Protein AF-A0A495ZJ58-F1 (afdb_monomer)

Radius of gyration: 25.4 Å; Cα contacts (8 Å, |Δi|>4): 113; chains: 1; bounding box: 59×24×85 Å

Foldseek 3Di:
DDDDDDPVNVVVVVVVVVVVVVVPDCPDDPPVVVLVVLVVLLVVLVVVCVVPVLPLPSLLSNLVSCVVVLVLVVSLVSLVVSLVSLVVVQPDDDDDPVSLQSNLSSLQSNLSSCVSVVVNVSSVVSNVVSQVSRPPPPD

Structure (mmCIF, N/CA/C/O backbone):
data_AF-A0A495ZJ58-F1
#
_entry.id   AF-A0A495ZJ58-F1
#
loop_
_atom_site.group_PDB
_atom_site.id
_atom_site.type_symbol
_atom_site.label_atom_id
_atom_site.label_alt_id
_atom_site.label_comp_id
_atom_site.label_asym_id
_atom_site.label_entity_id
_atom_site.label_seq_id
_atom_site.pdbx_PDB_ins_code
_atom_site.Cartn_x
_atom_site.Cartn_y
_atom_site.Cartn_z
_atom_site.occupancy
_atom_site.B_iso_or_equiv
_atom_site.auth_seq_id
_atom_site.auth_comp_id
_atom_site.auth_asym_id
_atom_site.auth_atom_id
_atom_site.pdbx_PDB_model_num
ATOM 1 N N . MET A 1 1 ? -37.146 -5.814 62.315 1.00 38.72 1 MET A N 1
ATOM 2 C CA . MET A 1 1 ? -36.568 -4.453 62.235 1.00 38.72 1 MET A CA 1
ATOM 3 C C . MET A 1 1 ? -35.859 -4.331 60.887 1.00 38.72 1 MET A C 1
ATOM 5 O O . MET A 1 1 ? -34.805 -4.926 60.714 1.00 38.72 1 MET A O 1
ATOM 9 N N . VAL A 1 2 ? -36.487 -3.704 59.885 1.00 47.03 2 VAL A N 1
ATOM 10 C CA . VAL A 1 2 ? -35.970 -3.675 58.500 1.00 47.03 2 VAL A CA 1
ATOM 11 C C . VAL A 1 2 ? -34.928 -2.559 58.378 1.00 47.03 2 VAL A C 1
ATOM 13 O O . VAL A 1 2 ? -35.272 -1.383 58.483 1.00 47.03 2 VAL A O 1
ATOM 16 N N . ARG A 1 3 ? -33.649 -2.914 58.194 1.00 54.09 3 ARG A N 1
ATOM 17 C CA . ARG A 1 3 ? -32.567 -1.950 57.932 1.00 54.09 3 ARG A CA 1
ATOM 18 C C . ARG A 1 3 ? -32.740 -1.392 56.517 1.00 54.09 3 ARG A C 1
ATOM 20 O O . ARG A 1 3 ? -32.441 -2.079 55.546 1.00 54.09 3 ARG A O 1
ATOM 27 N N . LYS A 1 4 ? -33.238 -0.159 56.395 1.00 55.97 4 LYS A N 1
ATOM 28 C CA . LYS A 1 4 ? -33.239 0.569 55.119 1.00 55.97 4 LYS A CA 1
ATOM 29 C C . LYS A 1 4 ? -31.794 0.949 54.788 1.00 55.97 4 LYS A C 1
ATOM 31 O O . LYS A 1 4 ? -31.185 1.736 55.508 1.00 55.97 4 LYS A O 1
ATOM 36 N N . LEU A 1 5 ? -31.234 0.345 53.743 1.00 59.94 5 LEU A N 1
ATOM 37 C CA . LEU A 1 5 ? -29.926 0.719 53.205 1.00 59.94 5 LEU A CA 1
ATOM 38 C C . LEU A 1 5 ? -30.017 2.146 52.643 1.00 59.94 5 LEU A C 1
ATOM 40 O O . LEU A 1 5 ? -30.929 2.457 51.879 1.00 59.94 5 LEU A O 1
ATOM 44 N N . SER A 1 6 ? -29.101 3.020 53.066 1.00 77.56 6 SER A N 1
ATOM 45 C CA . SER A 1 6 ? -29.012 4.400 52.574 1.00 77.56 6 SER A CA 1
ATOM 46 C C . SER A 1 6 ? -28.675 4.406 51.081 1.00 77.56 6 SER A C 1
ATOM 48 O O . SER A 1 6 ? -27.840 3.618 50.639 1.00 77.56 6 SER A O 1
ATOM 50 N N . TYR A 1 7 ? -29.285 5.314 50.315 1.00 75.56 7 TYR A N 1
ATOM 51 C CA . TYR A 1 7 ? -29.054 5.483 48.874 1.00 75.56 7 TYR A CA 1
ATOM 52 C C . TYR A 1 7 ? -27.559 5.582 48.531 1.00 75.56 7 TYR A C 1
ATOM 54 O O . TYR A 1 7 ? -27.080 4.932 47.604 1.00 75.56 7 TYR A O 1
ATOM 62 N N . TYR A 1 8 ? -26.796 6.299 49.359 1.00 75.44 8 TYR A N 1
ATOM 63 C CA . TYR A 1 8 ? -25.348 6.431 49.211 1.00 75.44 8 TYR A CA 1
ATOM 64 C C . TYR A 1 8 ? -24.605 5.098 49.323 1.00 75.44 8 TYR A C 1
ATOM 66 O O . TYR A 1 8 ? -23.638 4.891 48.604 1.00 75.44 8 TYR A O 1
ATOM 74 N N . ALA A 1 9 ? -25.065 4.174 50.170 1.00 75.31 9 ALA A N 1
ATOM 75 C CA . ALA A 1 9 ? -24.441 2.860 50.304 1.00 75.31 9 ALA A CA 1
ATOM 76 C C . ALA A 1 9 ? -24.657 2.003 49.048 1.00 75.31 9 ALA A C 1
ATOM 78 O O . ALA A 1 9 ? -23.750 1.296 48.624 1.00 75.31 9 ALA A O 1
ATOM 79 N N . VAL A 1 10 ? -25.831 2.105 48.418 1.00 76.75 10 VAL A N 1
ATOM 80 C CA . VAL A 1 10 ? -26.137 1.378 47.176 1.00 76.75 10 VAL A CA 1
ATOM 81 C C . VAL A 1 10 ? -25.328 1.938 46.005 1.00 76.75 10 VAL A C 1
ATOM 83 O O . VAL A 1 10 ? -24.727 1.172 45.256 1.00 76.75 10 VAL A O 1
ATOM 86 N N . VAL A 1 11 ? -25.245 3.267 45.883 1.00 76.88 11 VAL A N 1
ATOM 87 C CA . VAL A 1 11 ? -24.458 3.932 44.831 1.00 76.88 11 VAL A CA 1
ATOM 88 C C . VAL A 1 11 ? -22.966 3.638 44.981 1.00 76.88 11 VAL A C 1
ATOM 90 O O . VAL A 1 11 ? -22.294 3.370 43.991 1.00 76.88 11 VAL A O 1
ATOM 93 N N . LEU A 1 12 ? -22.443 3.627 46.207 1.00 73.31 12 LEU A N 1
ATOM 94 C CA . LEU A 1 12 ? -21.026 3.370 46.457 1.00 73.31 12 LEU A CA 1
ATOM 95 C C . LEU A 1 12 ? -20.660 1.912 46.141 1.00 73.31 12 LEU A C 1
ATOM 97 O O . LEU A 1 12 ? -19.642 1.670 45.503 1.00 73.31 12 LEU A O 1
ATOM 101 N N . VAL A 1 13 ? -21.522 0.947 46.478 1.00 76.19 13 VAL A N 1
ATOM 102 C CA . VAL A 1 13 ? -21.332 -0.463 46.090 1.00 76.19 13 VAL A CA 1
ATOM 103 C C . VAL A 1 13 ? -21.428 -0.649 44.572 1.00 76.19 13 VAL A C 1
ATOM 105 O O . VAL A 1 13 ? -20.639 -1.402 44.009 1.00 76.19 13 VAL A O 1
ATOM 108 N N . ALA A 1 14 ? -22.328 0.066 43.891 1.00 74.25 14 ALA A N 1
ATOM 109 C CA . ALA A 1 14 ? -22.434 0.025 42.432 1.00 74.25 14 ALA A CA 1
ATOM 110 C C . ALA A 1 14 ? -21.206 0.638 41.736 1.00 74.25 14 ALA A C 1
ATOM 112 O O . ALA A 1 14 ? -20.697 0.058 40.782 1.00 74.25 14 ALA A O 1
ATOM 113 N N . LEU A 1 15 ? -20.687 1.766 42.234 1.00 72.94 15 LEU A N 1
ATOM 114 C CA . LEU A 1 15 ? -19.485 2.418 41.700 1.00 72.94 15 LEU A CA 1
ATOM 115 C C . LEU A 1 15 ? -18.221 1.588 41.946 1.00 72.94 15 LEU A C 1
ATOM 117 O O . LEU A 1 15 ? -17.392 1.451 41.049 1.00 72.94 15 LEU A O 1
ATOM 121 N N . VAL A 1 16 ? -18.090 0.996 43.136 1.00 72.00 16 VAL A N 1
ATOM 122 C CA . VAL A 1 16 ? -16.977 0.093 43.465 1.00 72.00 16 VAL A CA 1
ATOM 123 C C . VAL A 1 16 ? -17.070 -1.196 42.647 1.00 72.00 16 VAL A C 1
ATOM 125 O O . VAL A 1 16 ? -16.057 -1.653 42.128 1.00 72.00 16 VAL A O 1
ATOM 128 N N . GLY A 1 17 ? -18.275 -1.741 42.454 1.00 68.88 17 GLY A N 1
ATOM 129 C CA . GLY A 1 17 ? -18.513 -2.883 41.571 1.00 68.88 17 GLY A CA 1
ATOM 130 C C . GLY A 1 17 ? -18.146 -2.583 40.117 1.00 68.88 17 GLY A C 1
ATOM 131 O O . GLY A 1 17 ? -17.417 -3.359 39.509 1.00 68.88 17 GLY A O 1
ATOM 132 N N . TYR A 1 18 ? -18.565 -1.427 39.593 1.00 65.25 18 TYR A N 1
ATOM 133 C CA . TYR A 1 18 ? -18.253 -0.972 38.234 1.00 65.25 18 TYR A CA 1
ATOM 134 C C . TYR A 1 18 ? -16.742 -0.790 38.013 1.00 65.25 18 TYR A C 1
ATOM 136 O O . TYR A 1 18 ? -16.197 -1.241 37.004 1.00 65.25 18 TYR A O 1
ATOM 144 N N . HIS A 1 19 ? -16.038 -0.206 38.991 1.00 63.25 19 HIS A N 1
ATOM 145 C CA . HIS A 1 19 ? -14.583 -0.050 38.944 1.00 63.25 19 HIS A CA 1
ATOM 146 C C . HIS A 1 19 ? -13.840 -1.393 39.068 1.00 63.25 19 HIS A C 1
ATOM 148 O O . HIS A 1 19 ? -12.802 -1.573 38.432 1.00 63.25 19 HIS A O 1
ATOM 154 N N . LEU A 1 20 ? -14.352 -2.356 39.844 1.00 57.41 20 LEU A N 1
ATOM 155 C CA . LEU A 1 20 ? -13.764 -3.699 39.917 1.00 57.41 20 LEU A CA 1
ATOM 156 C C . LEU A 1 20 ? -13.962 -4.486 38.615 1.00 57.41 20 LEU A C 1
ATOM 158 O O . LEU A 1 20 ? -13.040 -5.169 38.174 1.00 57.41 20 LEU A O 1
ATOM 162 N N . THR A 1 21 ? -15.125 -4.361 37.969 1.00 56.19 21 THR A N 1
ATOM 163 C CA . THR A 1 21 ? -15.391 -5.034 36.689 1.00 56.19 21 THR A CA 1
ATOM 164 C C . THR A 1 21 ? -14.594 -4.440 35.532 1.00 56.19 21 THR A C 1
ATOM 166 O O . THR A 1 21 ? -14.210 -5.177 34.635 1.00 56.19 21 THR A O 1
ATOM 169 N N . LEU A 1 22 ? -14.271 -3.142 35.562 1.00 54.56 22 LEU A N 1
ATOM 170 C CA . LEU A 1 22 ? -13.411 -2.509 34.553 1.00 54.56 22 LEU A CA 1
ATOM 171 C C . LEU A 1 22 ? -11.935 -2.922 34.657 1.00 54.56 22 LEU A C 1
ATOM 173 O O . LEU A 1 22 ? -11.197 -2.770 33.690 1.00 54.56 22 LEU A O 1
ATOM 177 N N . TRP A 1 23 ? -11.498 -3.454 35.802 1.00 55.88 23 TRP A N 1
ATOM 178 C CA . TRP A 1 23 ? -10.101 -3.843 36.029 1.00 55.88 23 TRP A CA 1
ATOM 179 C C . TRP A 1 23 ? -9.826 -5.334 35.785 1.00 55.88 23 TRP A C 1
ATOM 181 O O . TRP A 1 23 ? -8.671 -5.736 35.682 1.00 55.88 23 TRP A O 1
ATOM 191 N N . GLN A 1 24 ? -10.873 -6.163 35.689 1.00 53.22 24 GLN A N 1
ATOM 192 C CA . GLN A 1 24 ? -10.749 -7.623 35.584 1.00 53.22 24 GLN A CA 1
ATOM 193 C C . GLN A 1 24 ? -11.094 -8.219 34.214 1.00 53.22 24 GLN A C 1
ATOM 195 O O . GLN A 1 24 ? -11.002 -9.436 34.068 1.00 53.22 24 GLN A O 1
ATOM 200 N N . VAL A 1 25 ? -11.444 -7.421 33.201 1.00 52.72 25 VAL A N 1
ATOM 201 C CA . VAL A 1 25 ? -11.628 -7.957 31.842 1.00 52.72 25 VAL A CA 1
ATOM 202 C C . VAL A 1 25 ? -10.394 -7.628 30.996 1.00 52.72 25 VAL A C 1
ATOM 204 O O . VAL A 1 25 ? -10.229 -6.475 30.595 1.00 52.72 25 VAL A O 1
ATOM 207 N N . PRO A 1 26 ? -9.512 -8.599 30.694 1.00 53.66 26 PRO A N 1
ATOM 208 C CA . PRO A 1 26 ? -8.423 -8.387 29.753 1.00 53.66 26 PRO A CA 1
ATOM 209 C C . PRO A 1 26 ? -9.006 -8.379 28.333 1.00 53.66 26 PRO A C 1
ATOM 211 O O . PRO A 1 26 ? -9.014 -9.395 27.648 1.00 53.66 26 PRO A O 1
ATOM 214 N N . VAL A 1 27 ? -9.517 -7.231 27.882 1.00 54.66 27 VAL A N 1
ATOM 215 C CA . VAL A 1 27 ? -10.020 -7.052 26.503 1.00 54.66 27 VAL A CA 1
ATOM 216 C C . VAL A 1 27 ? -8.880 -6.764 25.502 1.00 54.66 27 VAL A C 1
ATOM 218 O O . VAL A 1 27 ? -9.143 -6.506 24.338 1.00 54.66 27 VAL A O 1
ATOM 221 N N . ALA A 1 28 ? -7.598 -6.842 25.888 1.00 50.44 28 ALA A N 1
ATOM 222 C CA . ALA A 1 28 ? -6.505 -6.321 25.047 1.00 50.44 28 ALA A CA 1
ATOM 223 C C . ALA A 1 28 ? -5.246 -7.204 24.894 1.00 50.44 28 ALA A C 1
ATOM 225 O O . ALA A 1 28 ? -4.253 -6.732 24.355 1.00 50.44 28 ALA A O 1
ATOM 226 N N . PHE A 1 29 ? -5.232 -8.475 25.315 1.00 45.69 29 PHE A N 1
ATOM 227 C CA . PHE A 1 29 ? -3.952 -9.212 25.368 1.00 45.69 29 PHE A CA 1
ATOM 228 C C . PHE A 1 29 ? -3.443 -9.779 24.022 1.00 45.69 29 PHE A C 1
ATOM 230 O O . PHE A 1 29 ? -2.273 -10.122 23.932 1.00 45.69 29 PHE A O 1
ATOM 237 N N . CYS A 1 30 ? -4.265 -9.872 22.967 1.00 55.28 30 CYS A N 1
ATOM 238 C CA . CYS A 1 30 ? -3.807 -10.414 21.671 1.00 55.28 30 CYS A CA 1
ATOM 239 C C . CYS A 1 30 ? -3.345 -9.355 20.659 1.00 55.28 30 CYS A C 1
ATOM 241 O O . CYS A 1 30 ? -2.502 -9.658 19.825 1.00 55.28 30 CYS A O 1
ATOM 243 N N . GLN A 1 31 ? -3.857 -8.119 20.704 1.00 52.12 31 GLN A N 1
ATOM 244 C CA . GLN A 1 31 ? -3.481 -7.115 19.695 1.00 52.12 31 GLN A CA 1
ATOM 245 C C . GLN A 1 31 ? -2.182 -6.376 20.029 1.00 52.12 31 GLN A C 1
ATOM 247 O O . GLN A 1 31 ? -1.432 -6.020 19.125 1.00 52.12 31 GLN A O 1
ATOM 252 N N . GLU A 1 32 ? -1.871 -6.185 21.313 1.00 53.66 32 GLU A N 1
ATOM 253 C CA . GLU A 1 32 ? -0.662 -5.463 21.724 1.00 53.66 32 GLU A CA 1
ATOM 254 C C . GLU A 1 32 ? 0.627 -6.248 21.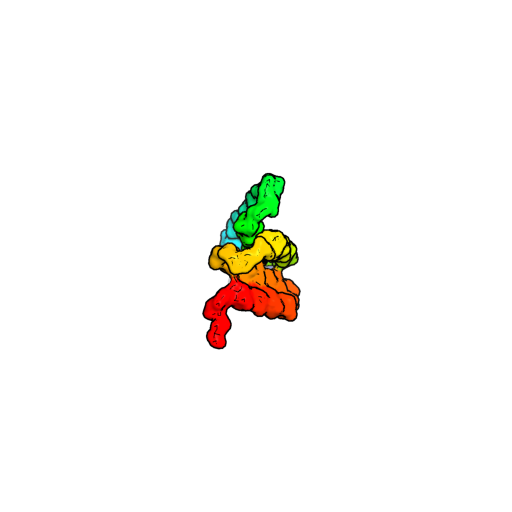452 1.00 53.66 32 GLU A C 1
ATOM 256 O O . GLU A 1 32 ? 1.635 -5.652 21.075 1.00 53.66 32 GLU A O 1
ATOM 261 N N . THR A 1 33 ? 0.611 -7.578 21.592 1.00 60.47 33 THR A N 1
ATOM 262 C CA . THR A 1 33 ? 1.807 -8.410 21.382 1.00 60.47 33 THR A CA 1
ATOM 263 C C . THR A 1 33 ? 2.173 -8.527 19.906 1.00 60.47 33 THR A C 1
ATOM 265 O O . THR A 1 33 ? 3.343 -8.375 19.553 1.00 60.47 33 THR A O 1
ATOM 268 N N . ASP A 1 34 ? 1.177 -8.724 19.042 1.00 67.38 34 ASP A N 1
ATOM 269 C CA . ASP A 1 34 ? 1.390 -8.920 17.606 1.00 67.38 34 ASP A CA 1
ATOM 270 C C . ASP A 1 34 ? 1.739 -7.594 16.909 1.00 67.38 34 ASP A C 1
ATOM 272 O O . ASP A 1 34 ? 2.650 -7.538 16.080 1.00 67.38 34 ASP A O 1
ATOM 276 N N . ALA A 1 35 ? 1.096 -6.486 17.297 1.00 68.88 35 ALA A N 1
ATOM 277 C CA . ALA A 1 35 ? 1.423 -5.159 16.772 1.00 68.88 35 ALA A CA 1
ATOM 278 C C . ALA A 1 35 ? 2.808 -4.664 17.233 1.00 68.88 35 ALA A C 1
ATOM 280 O O . ALA A 1 35 ? 3.532 -4.017 16.464 1.00 68.88 35 ALA A O 1
ATOM 281 N N . ALA A 1 36 ? 3.214 -4.982 18.469 1.00 77.25 36 ALA A N 1
ATOM 282 C CA . ALA A 1 36 ? 4.552 -4.661 18.964 1.00 77.25 36 ALA A CA 1
ATOM 283 C C . ALA A 1 36 ? 5.642 -5.411 18.181 1.00 77.25 36 ALA A C 1
ATOM 285 O O . ALA A 1 36 ? 6.653 -4.802 17.810 1.00 77.25 36 ALA A O 1
ATOM 286 N N . ASP A 1 37 ? 5.419 -6.693 17.872 1.00 85.62 37 ASP A N 1
ATOM 287 C CA . ASP A 1 37 ? 6.327 -7.480 17.030 1.00 85.62 37 ASP A CA 1
ATOM 288 C C . ASP A 1 37 ? 6.434 -6.891 15.614 1.00 85.62 37 ASP A C 1
ATOM 290 O O . ASP A 1 37 ? 7.533 -6.638 15.110 1.00 85.62 37 ASP A O 1
ATOM 294 N N . LEU A 1 38 ? 5.299 -6.544 14.999 1.00 87.81 38 LEU A N 1
ATOM 295 C CA . LEU A 1 38 ? 5.269 -5.913 13.677 1.00 87.81 38 LEU A CA 1
ATOM 296 C C . LEU A 1 38 ? 6.011 -4.576 13.643 1.00 87.81 38 LEU A C 1
ATOM 298 O O . LEU A 1 38 ? 6.778 -4.311 12.716 1.00 87.81 38 LEU A O 1
ATOM 302 N N . THR A 1 39 ? 5.865 -3.758 14.682 1.00 90.38 39 THR A N 1
ATOM 303 C CA . THR A 1 39 ? 6.565 -2.472 14.789 1.00 90.38 39 THR A CA 1
ATOM 304 C C . THR A 1 39 ? 8.084 -2.658 14.898 1.00 90.38 39 THR A C 1
ATOM 306 O O . THR A 1 39 ? 8.858 -1.902 14.296 1.00 90.38 39 THR A O 1
ATOM 309 N N . ALA A 1 40 ? 8.543 -3.685 15.622 1.00 92.06 40 ALA A N 1
ATOM 310 C CA . ALA A 1 40 ? 9.960 -4.037 15.695 1.00 92.06 40 ALA A CA 1
ATOM 311 C C . ALA A 1 40 ? 10.499 -4.513 14.334 1.00 92.06 40 ALA A C 1
ATOM 313 O O . ALA A 1 40 ? 11.572 -4.072 13.907 1.00 92.06 40 ALA A O 1
ATOM 314 N N . ARG A 1 41 ? 9.730 -5.337 13.612 1.00 92.81 41 ARG A N 1
ATOM 315 C CA . ARG A 1 41 ? 10.068 -5.801 12.256 1.00 92.81 41 ARG A CA 1
ATOM 316 C C . ARG A 1 41 ? 10.152 -4.651 11.256 1.00 92.81 41 ARG A C 1
ATOM 318 O O . ARG A 1 41 ? 11.126 -4.572 10.514 1.00 92.81 41 ARG A O 1
ATOM 325 N N . ILE A 1 42 ? 9.209 -3.707 11.291 1.00 94.88 42 ILE A N 1
ATOM 326 C CA . ILE A 1 42 ? 9.236 -2.485 10.468 1.00 94.88 42 ILE A CA 1
ATOM 327 C C . ILE A 1 42 ? 10.540 -1.711 10.689 1.00 94.88 42 ILE A C 1
ATOM 329 O O . ILE A 1 42 ? 11.189 -1.294 9.727 1.00 94.88 42 ILE A O 1
ATOM 333 N N . ARG A 1 43 ? 10.965 -1.542 11.949 1.00 94.19 43 ARG A N 1
ATOM 334 C CA . ARG A 1 43 ? 12.235 -0.874 12.273 1.00 94.19 43 ARG A CA 1
ATOM 335 C C . ARG A 1 43 ? 13.432 -1.622 11.684 1.00 94.19 43 ARG A C 1
ATOM 337 O O . ARG A 1 43 ? 14.321 -0.978 11.131 1.00 94.19 43 ARG A O 1
ATOM 344 N N . ALA A 1 44 ? 13.446 -2.951 11.781 1.00 94.00 44 ALA A N 1
ATOM 345 C CA . ALA A 1 44 ? 14.510 -3.781 11.223 1.00 94.00 44 ALA A CA 1
ATOM 346 C C . ALA A 1 44 ? 14.577 -3.672 9.689 1.00 94.00 44 ALA A C 1
ATOM 348 O O . ALA A 1 44 ? 15.646 -3.389 9.151 1.00 94.00 44 ALA A O 1
ATOM 349 N N . TYR A 1 45 ? 13.439 -3.785 8.994 1.00 94.62 45 TYR A N 1
ATOM 350 C CA . TYR A 1 45 ? 13.378 -3.637 7.536 1.00 94.62 45 TYR A CA 1
ATOM 351 C C . TYR A 1 45 ? 13.832 -2.247 7.077 1.00 94.62 45 TYR A C 1
ATOM 353 O O . TYR A 1 45 ? 14.580 -2.131 6.109 1.00 94.62 45 TYR A O 1
ATOM 361 N N . LYS A 1 46 ? 13.451 -1.180 7.793 1.00 94.38 46 LYS A N 1
ATOM 362 C CA . LYS A 1 46 ? 13.930 0.182 7.505 1.00 94.38 46 LYS A CA 1
ATOM 363 C C . LYS A 1 46 ? 15.438 0.330 7.695 1.00 94.38 46 LYS A C 1
ATOM 365 O O . LYS A 1 46 ? 16.082 0.977 6.875 1.00 94.38 46 LYS A O 1
ATOM 370 N N . ALA A 1 47 ? 15.996 -0.250 8.757 1.00 93.00 47 ALA A N 1
ATOM 371 C CA . ALA A 1 47 ? 17.437 -0.223 8.997 1.00 93.00 47 ALA A CA 1
ATOM 372 C C . ALA A 1 47 ? 18.204 -0.975 7.897 1.00 93.00 47 ALA A C 1
ATOM 374 O O . ALA A 1 47 ? 19.230 -0.492 7.430 1.00 93.00 47 ALA A O 1
ATOM 375 N N . GLU A 1 48 ? 17.682 -2.110 7.432 1.00 92.06 48 GLU A N 1
ATOM 376 C CA . GLU A 1 48 ? 18.269 -2.858 6.319 1.00 92.06 48 GLU A CA 1
ATOM 377 C C . GLU A 1 48 ? 18.217 -2.063 5.005 1.00 92.06 48 GLU A C 1
ATOM 379 O O . GLU A 1 48 ? 19.230 -1.937 4.318 1.00 92.06 48 GLU A O 1
ATOM 384 N N . LEU A 1 49 ? 17.071 -1.448 4.693 1.00 90.31 49 LEU A N 1
ATOM 385 C CA . LEU A 1 49 ? 16.901 -0.604 3.504 1.00 90.31 49 LEU A CA 1
ATOM 386 C C . LEU A 1 49 ? 17.732 0.688 3.552 1.00 90.31 49 LEU A C 1
ATOM 388 O O . LEU A 1 49 ? 17.986 1.284 2.507 1.00 90.31 49 LEU A O 1
ATOM 392 N N . ALA A 1 50 ? 18.161 1.132 4.736 1.00 89.50 50 ALA A N 1
ATOM 393 C CA . ALA A 1 50 ? 19.105 2.239 4.871 1.00 89.50 50 ALA A CA 1
ATOM 394 C C . ALA A 1 50 ? 20.536 1.840 4.463 1.00 89.50 50 ALA A C 1
ATOM 396 O O . ALA A 1 50 ? 21.306 2.700 4.043 1.00 89.50 50 ALA A O 1
ATOM 397 N N . VAL A 1 51 ? 20.883 0.551 4.570 1.00 89.38 51 VAL A N 1
ATOM 398 C CA . VAL A 1 51 ? 22.173 0.000 4.122 1.00 89.38 51 VAL A CA 1
ATOM 399 C C . VAL A 1 51 ? 22.120 -0.369 2.638 1.00 89.38 51 VAL A C 1
ATOM 401 O O . VAL A 1 51 ? 23.033 -0.029 1.890 1.00 89.38 51 VAL A O 1
ATOM 404 N N . ASP A 1 52 ? 21.047 -1.034 2.203 1.00 82.12 52 ASP A N 1
ATOM 405 C CA . ASP A 1 52 ? 20.820 -1.441 0.812 1.00 82.12 52 ASP A CA 1
ATOM 406 C C . ASP A 1 52 ? 19.374 -1.141 0.389 1.00 82.12 52 ASP A C 1
ATOM 408 O O . ASP A 1 52 ? 18.458 -1.955 0.528 1.00 82.12 52 ASP A O 1
ATOM 412 N N . GLY A 1 53 ? 19.167 0.057 -0.162 1.00 77.31 53 GLY A N 1
ATOM 413 C CA . GLY A 1 53 ? 17.843 0.542 -0.559 1.00 77.31 53 GLY A CA 1
ATOM 414 C C . GLY A 1 53 ? 17.241 -0.147 -1.787 1.00 77.31 53 GLY A C 1
ATOM 415 O O . GLY A 1 53 ? 16.092 0.148 -2.135 1.00 77.31 53 GLY A O 1
ATOM 416 N N . THR A 1 54 ? 17.985 -1.043 -2.446 1.00 76.50 54 THR A N 1
ATOM 417 C CA . THR A 1 54 ? 17.591 -1.670 -3.718 1.00 76.50 54 THR A CA 1
ATOM 418 C C . THR A 1 54 ? 16.937 -3.045 -3.561 1.00 76.50 54 THR A C 1
ATOM 420 O O . THR A 1 54 ? 16.460 -3.615 -4.551 1.00 76.50 54 THR A O 1
ATOM 423 N N . ARG A 1 55 ? 16.871 -3.571 -2.328 1.00 86.56 55 ARG A N 1
ATOM 424 C CA . ARG A 1 55 ? 16.236 -4.857 -2.007 1.00 86.56 55 ARG A CA 1
ATOM 425 C C . ARG A 1 55 ? 14.718 -4.768 -2.060 1.00 86.56 55 ARG A C 1
ATOM 427 O O . ARG A 1 55 ? 14.057 -4.372 -1.100 1.00 86.56 55 ARG A O 1
ATOM 434 N N . VAL A 1 56 ? 14.175 -5.202 -3.193 1.00 87.44 56 VAL A N 1
ATOM 435 C CA . VAL A 1 56 ? 12.729 -5.248 -3.432 1.00 87.44 56 VAL A CA 1
ATOM 436 C C . VAL A 1 56 ? 12.023 -6.187 -2.454 1.00 87.44 56 VAL A C 1
ATOM 438 O O . VAL A 1 56 ? 10.987 -5.815 -1.917 1.00 87.44 56 VAL A O 1
ATOM 441 N N . GLU A 1 57 ? 12.611 -7.347 -2.146 1.00 88.06 57 GLU A N 1
ATOM 442 C CA . GLU A 1 57 ? 12.023 -8.309 -1.202 1.00 88.06 57 GLU A CA 1
ATOM 443 C C . GLU A 1 57 ? 11.844 -7.699 0.197 1.00 88.06 57 GLU A C 1
ATOM 445 O O . GLU A 1 57 ? 10.748 -7.712 0.749 1.00 88.06 57 GLU A O 1
ATOM 450 N N . THR A 1 58 ? 12.890 -7.084 0.758 1.00 91.94 58 THR A N 1
ATOM 451 C CA . THR A 1 58 ? 12.818 -6.429 2.074 1.00 91.94 58 THR A CA 1
ATOM 452 C C . THR A 1 58 ? 11.783 -5.301 2.079 1.00 91.94 58 THR A C 1
ATOM 454 O O . THR A 1 58 ? 11.019 -5.155 3.035 1.00 91.94 58 THR A O 1
ATOM 457 N N . ARG A 1 59 ? 11.701 -4.527 0.989 1.00 93.12 59 ARG A N 1
ATOM 458 C CA . ARG A 1 59 ? 10.689 -3.475 0.826 1.00 93.12 59 ARG A CA 1
ATOM 459 C C . ARG A 1 59 ? 9.270 -4.044 0.741 1.00 93.12 59 ARG A C 1
ATOM 461 O O . ARG A 1 59 ? 8.356 -3.476 1.332 1.00 93.12 59 ARG A O 1
ATOM 468 N N . LEU A 1 60 ? 9.086 -5.190 0.086 1.00 93.50 60 LEU A N 1
ATOM 469 C CA . LEU A 1 60 ? 7.804 -5.890 0.018 1.00 93.50 60 LEU A CA 1
ATOM 470 C C . LEU A 1 60 ? 7.346 -6.359 1.403 1.00 93.50 60 LEU A C 1
ATOM 472 O O . LEU A 1 60 ? 6.174 -6.210 1.748 1.00 93.50 60 LEU A O 1
ATOM 476 N N . GLN A 1 61 ? 8.263 -6.889 2.213 1.00 94.25 61 GLN A N 1
ATOM 477 C CA . GLN A 1 61 ? 7.961 -7.280 3.592 1.00 94.25 61 GLN A CA 1
ATOM 478 C C . GLN A 1 61 ? 7.610 -6.069 4.468 1.00 94.25 61 GLN A C 1
ATOM 480 O O . GLN A 1 61 ? 6.684 -6.148 5.275 1.00 94.25 61 GLN A O 1
ATOM 485 N N . LEU A 1 62 ? 8.286 -4.931 4.270 1.00 95.56 62 LEU A N 1
ATOM 486 C CA . LEU A 1 62 ? 7.947 -3.669 4.933 1.00 95.56 62 LEU A CA 1
ATOM 487 C C . LEU A 1 62 ? 6.532 -3.191 4.569 1.00 95.56 62 LEU A C 1
ATOM 489 O O . LEU A 1 62 ? 5.752 -2.879 5.465 1.00 95.56 62 LEU A O 1
ATOM 493 N N . ALA A 1 63 ? 6.176 -3.186 3.282 1.00 96.00 63 ALA A N 1
ATOM 494 C CA . ALA A 1 63 ? 4.845 -2.784 2.823 1.00 96.00 63 ALA A CA 1
ATOM 495 C C . ALA A 1 63 ? 3.734 -3.701 3.372 1.00 96.00 63 ALA A C 1
ATOM 497 O O . ALA A 1 63 ? 2.695 -3.225 3.825 1.00 96.00 63 ALA A O 1
ATOM 498 N N . LYS A 1 64 ? 3.975 -5.020 3.425 1.00 94.69 64 LYS A N 1
ATOM 499 C CA . LYS A 1 64 ? 3.050 -5.983 4.049 1.00 94.69 64 LYS A CA 1
ATOM 500 C C . LYS A 1 64 ? 2.875 -5.734 5.546 1.00 94.69 64 LYS A C 1
ATOM 502 O O . LYS A 1 64 ? 1.757 -5.812 6.043 1.00 94.69 64 LYS A O 1
AT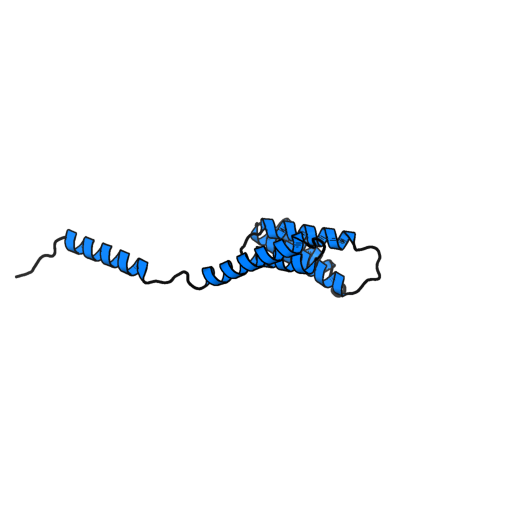OM 507 N N . ALA A 1 65 ? 3.955 -5.419 6.259 1.00 94.94 65 ALA A N 1
ATOM 508 C CA . ALA A 1 65 ? 3.867 -5.069 7.672 1.00 94.94 65 ALA A CA 1
ATOM 509 C C . ALA A 1 65 ? 3.049 -3.783 7.875 1.00 94.94 65 ALA A C 1
ATOM 511 O O . ALA A 1 65 ? 2.244 -3.722 8.799 1.00 94.94 65 ALA A O 1
ATOM 512 N N . TYR A 1 66 ? 3.188 -2.799 6.979 1.00 96.50 66 TYR A N 1
ATOM 513 C CA . TYR A 1 66 ? 2.355 -1.597 6.990 1.00 96.50 66 TYR A CA 1
ATOM 514 C C . TYR A 1 66 ? 0.867 -1.884 6.771 1.00 96.50 66 TYR A C 1
ATOM 516 O O . TYR A 1 66 ? 0.048 -1.321 7.490 1.00 96.50 66 TYR A O 1
ATOM 524 N N . LEU A 1 67 ? 0.512 -2.806 5.867 1.00 95.25 67 LEU A N 1
ATOM 525 C CA . LEU A 1 67 ? -0.876 -3.267 5.722 1.00 95.25 67 LEU A CA 1
ATOM 526 C C . LEU A 1 67 ? -1.421 -3.889 7.015 1.00 95.25 67 LEU A C 1
ATOM 528 O O . LEU A 1 67 ? -2.565 -3.643 7.374 1.00 95.25 67 LEU A O 1
ATOM 532 N N . GLN A 1 68 ? -0.611 -4.687 7.717 1.00 93.75 68 GLN A N 1
ATOM 533 C CA . GLN A 1 68 ? -1.038 -5.380 8.939 1.00 93.75 68 GLN A CA 1
ATOM 534 C C . GLN A 1 68 ? -1.278 -4.442 10.123 1.00 93.75 68 GLN A C 1
ATOM 536 O O . GLN A 1 68 ? -2.087 -4.764 10.986 1.00 93.75 68 GLN A O 1
ATOM 541 N N . ILE A 1 69 ? -0.585 -3.303 10.167 1.00 94.44 69 ILE A N 1
ATOM 542 C CA . ILE A 1 69 ? -0.822 -2.254 11.168 1.00 94.44 69 ILE A CA 1
ATOM 543 C C . ILE A 1 69 ? -1.758 -1.150 10.656 1.00 94.44 69 ILE A C 1
ATOM 545 O O . ILE A 1 69 ? -1.844 -0.095 11.278 1.00 94.44 69 ILE A O 1
ATOM 549 N N . GLU A 1 70 ? -2.409 -1.373 9.510 1.00 94.69 70 GLU A N 1
ATOM 550 C CA . GLU A 1 70 ? -3.353 -0.445 8.873 1.00 94.69 70 GLU A CA 1
ATOM 551 C C . GLU A 1 70 ? -2.759 0.933 8.520 1.00 94.69 70 GLU A C 1
ATOM 553 O O . GLU A 1 70 ? -3.468 1.911 8.285 1.00 94.69 70 GLU A O 1
ATOM 558 N N . ALA A 1 71 ? -1.433 1.017 8.413 1.00 96.56 71 ALA A N 1
ATOM 559 C CA .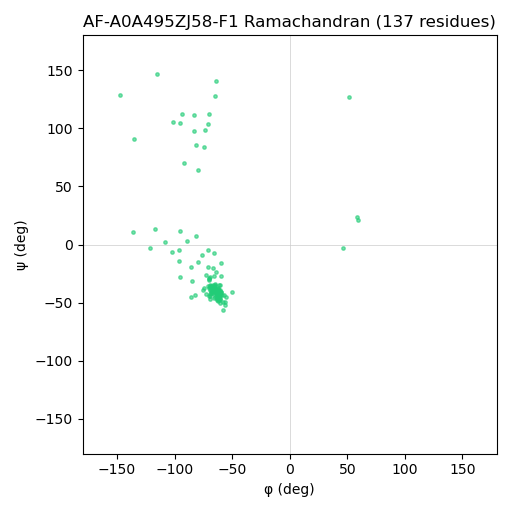 ALA A 1 71 ? -0.710 2.193 7.939 1.00 96.56 71 ALA A CA 1
ATOM 560 C C . ALA A 1 71 ? -0.749 2.236 6.403 1.00 96.56 71 ALA A C 1
ATOM 562 O O . ALA A 1 71 ? 0.255 2.050 5.709 1.00 96.56 71 ALA A O 1
ATOM 563 N N . TYR A 1 72 ? -1.956 2.394 5.860 1.00 97.69 72 TYR A N 1
ATOM 564 C CA . TYR A 1 72 ? -2.216 2.220 4.435 1.00 97.69 72 TYR A CA 1
ATOM 565 C C . TYR A 1 72 ? -1.502 3.258 3.565 1.00 97.69 72 TYR A C 1
ATOM 567 O O . TYR A 1 72 ? -1.060 2.929 2.467 1.00 97.69 72 TYR A O 1
ATOM 575 N N . THR A 1 73 ? -1.340 4.493 4.045 1.00 98.00 73 THR A N 1
ATOM 576 C CA . THR A 1 73 ? -0.594 5.540 3.332 1.00 98.00 73 THR A CA 1
ATOM 577 C C . THR A 1 73 ? 0.860 5.145 3.095 1.00 98.00 73 THR A C 1
ATOM 579 O O . THR A 1 73 ? 1.353 5.218 1.972 1.00 98.00 73 THR A O 1
ATOM 582 N N . GLU A 1 74 ? 1.529 4.639 4.126 1.00 97.38 74 GLU A N 1
ATOM 583 C CA . GLU A 1 74 ? 2.910 4.180 4.050 1.00 97.38 74 GLU A CA 1
ATOM 584 C C . GLU A 1 74 ? 3.033 2.907 3.211 1.00 97.38 74 GLU A C 1
ATOM 586 O O . GLU A 1 74 ? 4.005 2.746 2.473 1.00 97.38 74 GLU A O 1
ATOM 591 N N . ALA A 1 75 ? 2.039 2.014 3.278 1.00 97.94 75 ALA A N 1
ATOM 592 C CA . ALA A 1 75 ? 1.982 0.849 2.403 1.00 97.94 75 ALA A CA 1
ATOM 593 C C . ALA A 1 75 ? 1.920 1.267 0.923 1.00 97.94 75 ALA A C 1
ATOM 595 O O . ALA A 1 75 ? 2.697 0.749 0.120 1.00 97.94 75 ALA A O 1
ATOM 596 N N . VAL A 1 76 ? 1.052 2.225 0.566 1.00 98.25 76 VAL A N 1
ATOM 597 C CA . VAL A 1 76 ? 0.936 2.764 -0.803 1.00 98.25 76 VAL A CA 1
ATOM 598 C C . VAL A 1 76 ? 2.280 3.296 -1.299 1.00 98.25 76 VAL A C 1
ATOM 600 O O . VAL A 1 76 ? 2.724 2.921 -2.386 1.00 98.25 76 VAL A O 1
ATOM 603 N N . ASP A 1 77 ? 2.955 4.121 -0.498 1.00 96.44 77 ASP A N 1
ATOM 604 C CA . ASP A 1 77 ? 4.243 4.712 -0.872 1.00 96.44 77 ASP A CA 1
ATOM 605 C C . ASP A 1 77 ? 5.317 3.645 -1.128 1.00 96.44 77 ASP A C 1
ATOM 607 O O . ASP A 1 77 ? 6.068 3.715 -2.109 1.00 96.44 77 ASP A O 1
ATOM 611 N N . GLU A 1 78 ? 5.391 2.626 -0.269 1.00 95.56 78 GLU A N 1
ATOM 612 C CA . GLU A 1 78 ? 6.368 1.550 -0.423 1.00 95.56 78 GLU A CA 1
ATOM 613 C C . GLU A 1 78 ? 6.055 0.643 -1.623 1.00 95.56 78 GLU A C 1
ATOM 615 O O . GLU A 1 78 ? 6.978 0.270 -2.352 1.00 95.56 78 GLU A O 1
ATOM 620 N N . TYR A 1 79 ? 4.780 0.354 -1.906 1.00 96.25 79 TYR A N 1
ATOM 621 C CA . TYR A 1 79 ? 4.388 -0.387 -3.109 1.00 96.25 79 TYR A CA 1
ATOM 622 C C . TYR A 1 79 ? 4.719 0.368 -4.400 1.00 96.25 79 TYR A C 1
ATOM 624 O O . TYR A 1 79 ? 5.271 -0.231 -5.324 1.00 96.25 79 TYR A O 1
ATOM 632 N N . HIS A 1 80 ? 4.489 1.683 -4.457 1.00 95.00 80 HIS A N 1
ATOM 633 C CA . HIS A 1 80 ? 4.883 2.501 -5.614 1.00 95.00 80 HIS A CA 1
ATOM 634 C C . HIS A 1 80 ? 6.390 2.487 -5.849 1.00 95.00 80 HIS A C 1
ATOM 636 O O . HIS A 1 80 ? 6.846 2.392 -6.990 1.00 95.00 80 HIS A O 1
ATOM 642 N N . ARG A 1 81 ? 7.185 2.525 -4.775 1.00 92.31 81 ARG A N 1
ATOM 643 C CA . ARG A 1 81 ? 8.648 2.411 -4.859 1.00 92.31 81 ARG A CA 1
ATOM 644 C C . ARG A 1 81 ? 9.088 1.056 -5.393 1.00 92.31 81 ARG A C 1
ATOM 646 O O . ARG A 1 81 ? 10.009 1.009 -6.206 1.00 92.31 81 ARG A O 1
ATOM 653 N N . ILE A 1 82 ? 8.438 -0.026 -4.958 1.00 91.81 82 ILE A N 1
ATOM 654 C CA . ILE A 1 82 ? 8.679 -1.375 -5.483 1.00 91.81 82 ILE A CA 1
ATOM 655 C C . ILE A 1 82 ? 8.420 -1.390 -6.988 1.00 91.81 82 ILE A C 1
ATOM 657 O O . ILE A 1 82 ? 9.345 -1.687 -7.742 1.00 91.81 82 ILE A O 1
ATOM 661 N N . ILE A 1 83 ? 7.219 -0.988 -7.411 1.00 90.62 83 ILE A N 1
ATOM 662 C CA . ILE A 1 83 ? 6.798 -0.970 -8.818 1.00 90.62 83 ILE A CA 1
ATOM 663 C C . ILE A 1 83 ? 7.775 -0.139 -9.656 1.00 90.62 83 ILE A C 1
ATOM 665 O O . ILE A 1 83 ? 8.369 -0.664 -10.591 1.00 90.62 83 ILE A O 1
ATOM 669 N N . THR A 1 84 ? 8.059 1.099 -9.244 1.00 89.88 84 THR A N 1
ATOM 670 C CA . THR A 1 84 ? 9.013 1.987 -9.932 1.00 89.88 84 THR A CA 1
ATOM 671 C C . THR A 1 84 ? 10.400 1.348 -10.053 1.00 89.88 84 THR A C 1
ATOM 673 O O . THR A 1 84 ? 11.033 1.418 -11.103 1.00 89.88 84 THR A O 1
ATOM 676 N N . SER A 1 85 ? 10.895 0.703 -8.989 1.00 85.88 85 SER A N 1
ATOM 677 C CA . SER A 1 85 ? 12.218 0.065 -8.999 1.00 85.88 85 SER A CA 1
ATOM 678 C C . SER A 1 85 ? 12.289 -1.181 -9.887 1.00 85.88 85 SER A C 1
ATOM 680 O O . SER A 1 85 ? 13.362 -1.504 -10.396 1.00 85.88 85 SER A O 1
ATOM 682 N N . MET A 1 86 ? 11.165 -1.880 -10.060 1.00 82.88 86 MET A N 1
ATOM 683 C CA . MET A 1 86 ? 11.045 -3.076 -10.894 1.00 82.88 86 MET A CA 1
ATOM 684 C C . MET A 1 86 ? 10.857 -2.708 -12.361 1.00 82.88 86 MET A C 1
ATOM 686 O O . MET A 1 86 ? 11.541 -3.253 -13.220 1.00 82.88 86 MET A O 1
ATOM 690 N N . GLU A 1 87 ? 10.011 -1.722 -12.644 1.00 79.19 87 GLU A N 1
ATOM 691 C CA . GLU A 1 87 ? 9.823 -1.166 -13.984 1.00 79.19 87 GLU A CA 1
ATOM 692 C C . GLU A 1 87 ? 11.115 -0.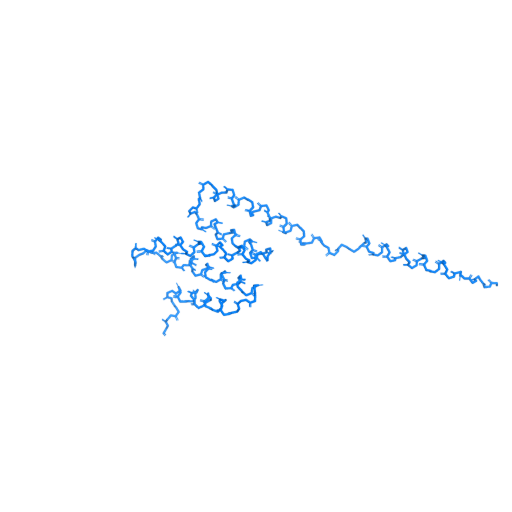523 -14.506 1.00 79.19 87 GLU A C 1
ATOM 694 O O . GLU A 1 87 ? 11.479 -0.731 -15.658 1.00 79.19 87 GLU A O 1
ATOM 699 N N . ALA A 1 88 ? 11.886 0.163 -13.652 1.00 76.75 88 ALA A N 1
ATOM 700 C CA . ALA A 1 88 ? 13.190 0.711 -14.034 1.00 76.75 88 ALA A CA 1
ATOM 701 C C . ALA A 1 88 ? 14.241 -0.366 -14.371 1.00 76.75 88 ALA A C 1
ATOM 703 O O . ALA A 1 88 ? 15.173 -0.095 -15.128 1.00 76.75 88 ALA A O 1
ATOM 704 N N . LYS A 1 89 ? 14.120 -1.574 -13.802 1.00 69.44 89 LYS A N 1
ATOM 705 C CA . LYS A 1 89 ? 14.995 -2.719 -14.110 1.00 69.44 89 LYS A CA 1
ATOM 706 C C . LYS A 1 89 ? 14.513 -3.513 -15.327 1.00 69.44 89 LYS A C 1
ATOM 708 O O . LYS A 1 89 ? 15.302 -4.243 -15.918 1.00 69.44 89 LYS A O 1
ATOM 713 N N . ALA A 1 90 ? 13.247 -3.366 -15.711 1.00 59.19 90 ALA A N 1
ATOM 714 C CA . ALA A 1 90 ? 12.634 -4.099 -16.806 1.00 59.19 90 ALA A CA 1
ATOM 715 C C . ALA A 1 90 ? 12.971 -3.478 -18.179 1.00 59.19 90 ALA A C 1
ATOM 717 O O . ALA A 1 90 ? 12.196 -2.706 -18.734 1.00 59.19 90 ALA A O 1
ATOM 718 N N . VAL A 1 91 ? 14.118 -3.859 -18.756 1.00 51.72 91 VAL A N 1
ATOM 719 C CA . VAL A 1 91 ? 14.429 -3.741 -20.199 1.00 51.72 91 VAL A CA 1
ATOM 720 C C . VAL A 1 91 ? 15.339 -4.918 -20.612 1.00 51.72 91 VAL A C 1
ATOM 722 O O . VAL A 1 91 ? 16.402 -5.033 -20.006 1.00 51.72 91 VAL A O 1
ATOM 725 N N . PRO A 1 92 ? 15.083 -5.723 -21.674 1.00 51.09 92 PRO A N 1
ATOM 726 C CA . PRO A 1 92 ? 13.840 -6.113 -22.353 1.00 51.09 92 PRO A CA 1
ATOM 727 C C . PRO A 1 92 ? 13.506 -7.631 -22.232 1.00 51.09 92 PRO A C 1
ATOM 729 O O . PRO A 1 92 ? 14.387 -8.484 -22.244 1.00 51.09 92 PRO A O 1
ATOM 732 N N . GLU A 1 93 ? 12.204 -7.941 -22.184 1.00 51.00 93 GLU A N 1
ATOM 733 C CA . GLU A 1 93 ? 11.457 -9.118 -22.705 1.00 51.00 93 GLU A CA 1
ATOM 734 C C . GLU A 1 93 ? 11.935 -10.582 -22.497 1.00 51.00 93 GLU A C 1
ATOM 736 O O . GLU A 1 93 ? 11.198 -11.490 -22.874 1.00 51.00 93 GLU A O 1
ATOM 741 N N . ASN A 1 94 ? 13.088 -10.882 -21.881 1.00 50.78 94 ASN A N 1
ATOM 742 C CA . ASN A 1 94 ? 13.553 -12.278 -21.727 1.00 50.78 94 ASN A CA 1
ATOM 743 C C . ASN A 1 94 ? 13.791 -12.768 -20.287 1.00 50.78 94 ASN A C 1
ATOM 745 O O . ASN A 1 94 ? 14.088 -13.950 -20.091 1.00 50.78 94 ASN A O 1
ATOM 749 N N . GLU A 1 95 ? 13.635 -11.914 -19.273 1.00 50.81 95 GLU A N 1
ATOM 750 C CA . GLU A 1 95 ? 14.008 -12.282 -17.907 1.00 50.81 95 GLU A CA 1
ATOM 751 C C . GLU A 1 95 ? 12.831 -12.807 -17.072 1.00 50.81 95 GLU A C 1
ATOM 753 O O . GLU A 1 95 ? 12.010 -12.066 -16.548 1.00 50.81 95 GLU A O 1
ATOM 758 N N . SER A 1 96 ? 12.847 -14.132 -16.913 1.00 50.09 96 SER A N 1
ATOM 759 C CA . SER A 1 96 ? 12.407 -14.941 -15.766 1.00 50.09 96 SER A CA 1
ATOM 760 C C . SER A 1 96 ? 10.993 -14.733 -15.172 1.00 50.09 96 SER A C 1
ATOM 762 O O . SER A 1 96 ? 10.680 -13.677 -14.626 1.00 50.09 96 SER A O 1
ATOM 764 N N . PRO A 1 97 ? 10.182 -15.807 -15.038 1.00 53.38 97 PRO A N 1
ATOM 765 C CA . PRO A 1 97 ? 8.829 -15.748 -14.459 1.00 53.38 97 PRO A CA 1
ATOM 766 C C . PRO A 1 97 ? 8.767 -15.240 -13.005 1.00 53.38 97 PRO A C 1
ATOM 768 O O . PRO A 1 97 ? 7.699 -14.848 -12.538 1.00 53.38 97 PRO A O 1
ATOM 771 N N . LYS A 1 98 ? 9.897 -15.212 -12.281 1.00 54.75 98 LYS A N 1
ATOM 772 C CA . LYS A 1 98 ? 9.970 -14.717 -10.899 1.00 54.75 98 LYS A CA 1
ATOM 773 C C . LYS A 1 98 ? 9.698 -13.208 -10.792 1.00 54.75 98 LYS A C 1
ATOM 775 O O . LYS A 1 98 ? 8.985 -12.802 -9.883 1.00 54.75 98 LYS A O 1
ATOM 780 N N . HIS A 1 99 ? 10.189 -12.397 -11.733 1.00 59.09 99 HIS A N 1
ATOM 781 C CA . HIS A 1 99 ? 9.981 -10.941 -11.710 1.00 59.09 99 HIS A CA 1
ATOM 782 C C . HIS A 1 99 ? 8.494 -10.576 -11.874 1.00 59.09 99 HIS A C 1
ATOM 784 O O . HIS A 1 99 ? 7.987 -9.662 -11.224 1.00 59.09 99 HIS A O 1
ATOM 790 N N . ASN A 1 100 ? 7.768 -11.368 -12.668 1.00 63.19 100 ASN A N 1
ATOM 791 C CA . ASN A 1 100 ? 6.334 -11.190 -12.898 1.00 63.19 100 ASN A CA 1
ATOM 792 C C . ASN A 1 100 ? 5.488 -11.537 -11.656 1.00 63.19 100 ASN A C 1
ATOM 794 O O . ASN A 1 100 ? 4.438 -10.939 -11.429 1.00 63.19 100 ASN A O 1
ATOM 798 N N . SER A 1 101 ? 5.958 -12.463 -10.813 1.00 75.88 101 SER A N 1
ATOM 799 C CA . SER A 1 101 ? 5.285 -12.811 -9.553 1.00 75.88 101 SER A CA 1
ATOM 800 C C . SER A 1 101 ? 5.360 -11.673 -8.532 1.00 75.88 101 SER A C 1
ATOM 802 O O . SER A 1 101 ? 4.372 -11.354 -7.864 1.00 75.88 101 SER A O 1
ATOM 804 N N . ASP A 1 102 ? 6.525 -11.039 -8.414 1.00 81.81 102 ASP A N 1
ATOM 805 C CA . ASP A 1 102 ? 6.749 -10.005 -7.406 1.00 81.81 102 ASP A CA 1
ATOM 806 C C . ASP A 1 102 ? 6.039 -8.691 -7.779 1.00 81.81 102 ASP A C 1
ATOM 808 O O . ASP A 1 102 ? 5.432 -8.059 -6.912 1.00 81.81 102 ASP A O 1
ATOM 812 N N . ILE A 1 103 ? 6.012 -8.321 -9.070 1.00 86.44 103 ILE A N 1
ATOM 813 C CA . ILE A 1 103 ? 5.277 -7.133 -9.540 1.00 86.44 103 ILE A CA 1
ATOM 814 C C . ILE A 1 103 ? 3.757 -7.309 -9.402 1.00 86.44 103 ILE A C 1
ATOM 816 O O . ILE A 1 103 ? 3.073 -6.398 -8.936 1.00 86.44 103 ILE A O 1
ATOM 820 N N . SER A 1 104 ? 3.227 -8.504 -9.700 1.00 89.38 104 SER A N 1
ATOM 821 C CA . SER A 1 104 ? 1.813 -8.831 -9.463 1.00 89.38 104 SER A CA 1
ATOM 822 C C . SER A 1 104 ? 1.467 -8.738 -7.971 1.00 89.38 104 SER A C 1
ATOM 824 O O . SER A 1 104 ? 0.465 -8.126 -7.595 1.00 89.38 104 SER A O 1
ATOM 826 N N . THR A 1 105 ? 2.346 -9.248 -7.100 1.00 91.62 105 THR A N 1
ATOM 827 C CA . THR A 1 105 ? 2.181 -9.150 -5.640 1.00 91.62 105 THR A CA 1
ATOM 828 C C . THR A 1 105 ? 2.187 -7.697 -5.159 1.00 91.62 105 THR A C 1
ATOM 830 O O . THR A 1 105 ? 1.401 -7.344 -4.277 1.00 91.62 105 THR A O 1
ATOM 833 N N . ALA A 1 106 ? 3.045 -6.846 -5.728 1.00 93.69 106 ALA A N 1
ATOM 834 C CA . ALA A 1 106 ? 3.101 -5.427 -5.388 1.00 93.69 106 ALA A CA 1
ATOM 835 C C . ALA A 1 106 ? 1.820 -4.687 -5.802 1.00 93.69 106 ALA A C 1
ATOM 837 O O . ALA A 1 106 ? 1.248 -3.969 -4.985 1.00 93.69 106 ALA A O 1
ATOM 838 N N . TYR A 1 107 ? 1.321 -4.915 -7.021 1.00 95.81 107 TYR A N 1
ATOM 839 C CA . TYR A 1 107 ? 0.056 -4.337 -7.483 1.00 95.81 107 TYR A CA 1
ATOM 840 C C . TYR A 1 107 ? -1.148 -4.818 -6.661 1.00 95.81 107 TYR A C 1
ATOM 842 O O . TYR A 1 107 ? -2.011 -4.0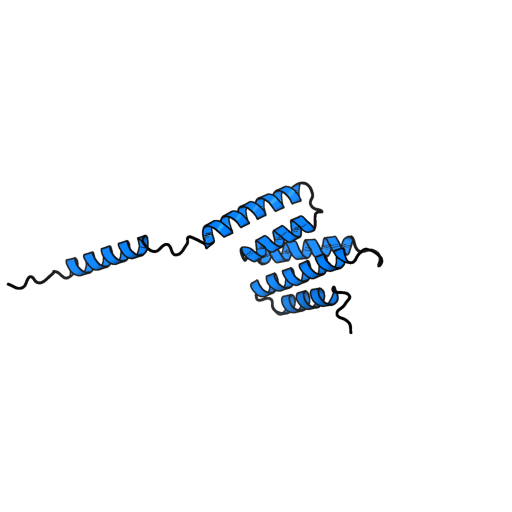20 -6.300 1.00 95.81 107 TYR A O 1
ATOM 850 N N . HIS A 1 108 ? -1.185 -6.099 -6.288 1.00 96.19 108 HIS A N 1
ATOM 851 C CA . HIS A 1 108 ? -2.228 -6.625 -5.408 1.00 96.19 108 HIS A CA 1
ATOM 852 C C . HIS A 1 108 ? -2.185 -5.974 -4.016 1.00 96.19 108 HIS A C 1
ATOM 854 O O . HIS A 1 108 ? -3.214 -5.546 -3.495 1.00 96.19 108 HIS A O 1
ATOM 860 N N . GLY A 1 109 ? -0.993 -5.842 -3.426 1.00 96.88 109 GLY A N 1
ATOM 861 C CA . GLY A 1 109 ? -0.811 -5.152 -2.148 1.00 96.88 109 GLY A CA 1
ATOM 862 C C . GLY A 1 109 ? -1.194 -3.669 -2.199 1.00 96.88 109 GLY A C 1
ATOM 863 O O . GLY A 1 109 ? -1.811 -3.162 -1.263 1.00 96.88 109 GLY A O 1
ATOM 864 N N . LEU A 1 110 ? -0.906 -2.995 -3.314 1.00 97.94 110 LEU A N 1
ATOM 865 C CA . LEU A 1 110 ? -1.331 -1.619 -3.566 1.00 97.94 110 LEU A CA 1
ATOM 866 C C . LEU A 1 110 ? -2.863 -1.501 -3.603 1.00 97.94 110 LEU A C 1
ATOM 868 O O . LEU A 1 110 ? -3.419 -0.581 -3.006 1.00 97.94 110 LEU A O 1
ATOM 872 N N . GLY A 1 111 ? -3.548 -2.458 -4.236 1.00 98.19 111 GLY A N 1
ATOM 873 C CA . GLY A 1 111 ? -5.010 -2.528 -4.239 1.00 98.19 111 GLY A CA 1
ATOM 874 C C . GLY A 1 111 ? -5.598 -2.682 -2.835 1.00 98.19 111 GLY A C 1
ATOM 875 O O . GLY A 1 111 ? -6.554 -1.985 -2.488 1.00 98.19 111 GLY A O 1
ATOM 876 N N . LEU A 1 112 ? -4.991 -3.526 -1.992 1.00 98.44 112 LEU A N 1
ATOM 877 C CA . LEU A 1 112 ? -5.399 -3.682 -0.590 1.00 98.44 112 LEU A CA 1
ATOM 878 C C . LEU A 1 112 ? -5.217 -2.378 0.194 1.00 98.44 112 LEU A C 1
ATOM 880 O O . LEU A 1 112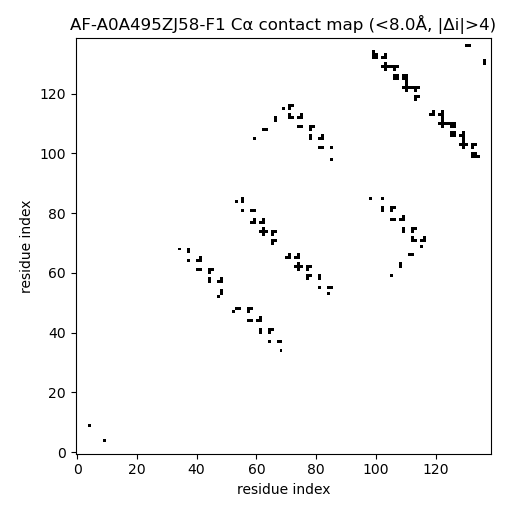 ? -6.121 -1.966 0.919 1.00 98.44 112 LEU A O 1
ATOM 884 N N . ALA A 1 113 ? -4.082 -1.700 0.013 1.00 98.38 113 ALA A N 1
ATOM 885 C CA . ALA A 1 113 ? -3.805 -0.436 0.686 1.00 98.38 113 ALA A CA 1
ATOM 886 C C . ALA A 1 113 ? -4.797 0.660 0.264 1.00 98.38 113 ALA A C 1
ATOM 888 O O . ALA A 1 113 ? -5.346 1.358 1.112 1.00 98.38 113 ALA A O 1
ATOM 889 N N . TYR A 1 114 ? -5.093 0.777 -1.034 1.00 98.69 114 TYR A N 1
ATOM 890 C CA . TYR A 1 114 ? -6.109 1.711 -1.522 1.00 98.69 114 TYR A CA 1
ATOM 891 C C . TYR A 1 114 ? -7.515 1.369 -1.031 1.00 98.69 114 TYR A C 1
ATOM 893 O O . TYR A 1 114 ? -8.270 2.279 -0.698 1.00 98.69 114 TYR A O 1
ATOM 901 N N . THR A 1 115 ? -7.844 0.080 -0.908 1.00 98.31 115 THR A N 1
ATOM 902 C CA . THR A 1 115 ? -9.112 -0.364 -0.311 1.00 98.31 115 THR A CA 1
ATOM 903 C C . THR A 1 115 ? -9.219 0.104 1.143 1.00 98.31 115 THR A C 1
ATOM 905 O O . THR A 1 115 ? -10.250 0.647 1.527 1.00 98.31 115 THR A O 1
ATOM 908 N N . GLY A 1 116 ? -8.145 -0.036 1.931 1.00 97.62 116 GLY A N 1
ATOM 909 C CA . GLY A 1 116 ? -8.079 0.466 3.310 1.00 97.62 116 GLY A CA 1
ATOM 910 C C . GLY A 1 116 ? -8.165 1.994 3.426 1.00 97.62 116 GLY A C 1
ATOM 911 O O . GLY A 1 116 ? -8.601 2.508 4.450 1.00 97.62 116 GLY A O 1
ATOM 912 N N . LEU A 1 117 ? -7.802 2.724 2.366 1.00 98.31 117 LEU A N 1
ATOM 913 C CA . LEU A 1 117 ? -7.966 4.180 2.251 1.00 98.31 117 LEU A CA 1
ATOM 914 C C . LEU A 1 117 ? -9.312 4.608 1.648 1.00 98.31 117 LEU A C 1
ATOM 916 O O . LEU A 1 117 ? -9.493 5.799 1.401 1.00 98.31 117 LEU A O 1
ATOM 920 N N . GLU A 1 118 ? -10.210 3.665 1.354 1.00 98.00 118 GLU A N 1
ATOM 921 C CA . GLU A 1 118 ? -11.487 3.904 0.661 1.00 98.00 118 GLU A CA 1
ATOM 922 C C . GLU A 1 118 ? -11.334 4.547 -0.735 1.00 98.00 118 GLU A C 1
ATOM 924 O O . GLU A 1 118 ? -12.251 5.165 -1.272 1.00 98.00 118 GLU A O 1
ATOM 929 N N . LYS A 1 119 ? -10.163 4.376 -1.357 1.00 98.44 119 LYS A N 1
ATOM 930 C CA . LYS A 1 119 ? -9.834 4.832 -2.714 1.00 98.44 119 LYS A CA 1
ATOM 931 C C . LYS A 1 119 ? -10.133 3.729 -3.719 1.00 98.44 119 LYS A C 1
ATOM 933 O O . LYS A 1 119 ? -9.236 3.043 -4.214 1.00 98.44 119 LYS A O 1
ATOM 938 N N . PHE A 1 120 ? -11.419 3.468 -3.924 1.00 97.75 120 PHE A N 1
ATOM 939 C CA . PHE A 1 120 ? -11.867 2.271 -4.631 1.00 97.75 120 PHE A CA 1
ATOM 940 C C . PHE A 1 120 ? -11.478 2.272 -6.111 1.00 97.75 120 PHE A C 1
ATOM 942 O O . PHE A 1 120 ? -11.126 1.220 -6.642 1.00 97.75 120 PHE A O 1
ATOM 949 N N . GLU A 1 121 ? -11.476 3.427 -6.771 1.00 98.19 121 GLU A N 1
ATOM 950 C CA . GLU A 1 121 ? -11.072 3.555 -8.170 1.00 98.19 121 GLU A CA 1
ATOM 951 C C . GLU A 1 121 ? -9.595 3.185 -8.363 1.00 98.19 121 GLU A C 1
ATOM 953 O O . GLU A 1 121 ? -9.257 2.381 -9.237 1.00 98.19 121 GLU A O 1
ATOM 958 N N . GLU A 1 122 ? -8.704 3.708 -7.518 1.00 98.06 122 GLU A N 1
ATOM 959 C CA . GLU A 1 122 ? -7.285 3.351 -7.543 1.00 98.06 122 GLU A CA 1
ATOM 960 C C . GLU A 1 122 ? -7.048 1.892 -7.139 1.00 98.06 122 GLU A C 1
ATOM 962 O O . GLU A 1 122 ? -6.169 1.236 -7.705 1.00 98.06 122 GLU A O 1
ATOM 967 N N . ALA A 1 123 ? -7.843 1.360 -6.205 1.00 98.31 123 ALA A N 1
ATOM 968 C CA . ALA A 1 123 ? -7.775 -0.044 -5.818 1.00 98.31 123 ALA A CA 1
ATOM 969 C C . ALA A 1 123 ? -8.104 -0.969 -6.997 1.00 98.31 123 ALA A C 1
ATOM 971 O O . ALA A 1 123 ? -7.337 -1.890 -7.281 1.00 98.31 123 ALA A O 1
ATOM 972 N N . VAL A 1 124 ? -9.197 -0.697 -7.719 1.00 98.00 124 VAL A N 1
ATOM 973 C CA . V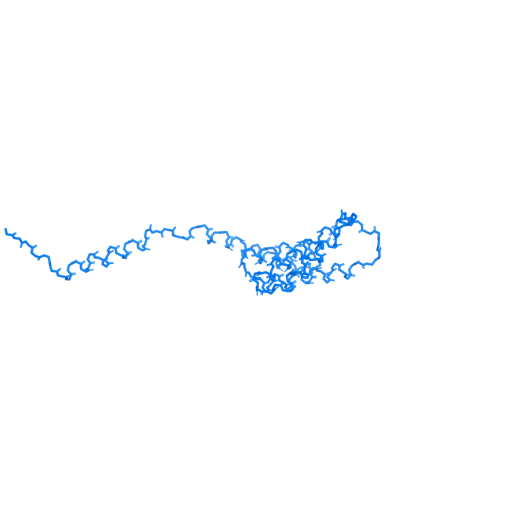AL A 1 124 ? -9.588 -1.455 -8.918 1.00 98.00 124 VAL A CA 1
ATOM 974 C C . VAL A 1 124 ? -8.477 -1.409 -9.963 1.00 98.00 124 VAL A C 1
ATOM 976 O O . VAL A 1 124 ? -8.028 -2.462 -10.412 1.00 98.00 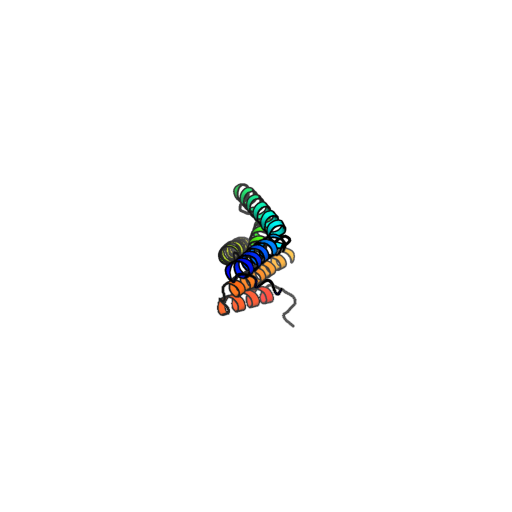124 VAL A O 1
ATOM 979 N N . ALA A 1 125 ? -7.952 -0.221 -10.274 1.00 96.31 125 ALA A N 1
ATOM 980 C CA . ALA A 1 125 ? -6.866 -0.075 -11.243 1.00 96.31 125 ALA A CA 1
ATOM 981 C C . ALA A 1 125 ? -5.587 -0.834 -10.829 1.00 96.31 125 ALA A C 1
ATOM 983 O O . ALA A 1 125 ? -4.862 -1.361 -11.679 1.00 96.31 125 ALA A O 1
ATOM 984 N N . ALA A 1 126 ? -5.286 -0.899 -9.529 1.00 96.25 126 ALA A N 1
ATOM 985 C CA . ALA A 1 126 ? -4.160 -1.669 -9.012 1.00 96.25 126 ALA A CA 1
ATOM 986 C C . ALA A 1 126 ? -4.393 -3.184 -9.149 1.00 96.25 126 ALA A C 1
ATOM 988 O O . ALA A 1 126 ? -3.511 -3.896 -9.630 1.00 96.25 126 ALA A O 1
ATOM 989 N N . TYR A 1 127 ? -5.585 -3.681 -8.811 1.00 96.00 127 TYR A N 1
ATOM 990 C CA . TYR A 1 127 ? -5.924 -5.096 -8.985 1.00 96.00 127 TYR A CA 1
ATOM 991 C C . TYR A 1 127 ? -5.928 -5.526 -10.456 1.00 96.00 127 TYR A C 1
ATOM 993 O O . TYR A 1 127 ? -5.412 -6.596 -10.777 1.00 96.00 127 TYR A O 1
ATOM 1001 N N . GLU A 1 128 ? -6.431 -4.689 -11.366 1.00 94.19 128 GLU A N 1
ATOM 1002 C CA . GLU A 1 128 ? -6.391 -4.954 -12.809 1.00 94.19 128 GLU A CA 1
ATOM 1003 C C . GLU A 1 128 ? -4.955 -5.136 -13.311 1.00 94.19 128 GLU A C 1
ATOM 1005 O O . GLU A 1 128 ? -4.662 -6.094 -14.032 1.00 94.19 128 GLU A O 1
ATOM 1010 N N . ARG A 1 129 ? -4.022 -4.281 -12.869 1.00 91.38 129 ARG A N 1
ATOM 1011 C CA . ARG A 1 129 ? -2.597 -4.446 -13.193 1.00 91.38 129 ARG A CA 1
ATOM 1012 C C . ARG A 1 129 ? -1.991 -5.705 -12.581 1.00 91.38 129 ARG A C 1
ATOM 1014 O O . ARG A 1 129 ? -1.167 -6.352 -13.232 1.00 91.38 129 ARG A O 1
ATOM 1021 N N . ALA A 1 130 ? -2.402 -6.090 -11.373 1.00 91.06 130 ALA A N 1
ATOM 1022 C CA . ALA A 1 130 ? -1.937 -7.328 -10.749 1.00 91.06 130 ALA A CA 1
ATOM 1023 C C . ALA A 1 130 ? -2.315 -8.559 -11.589 1.00 91.06 130 ALA A C 1
ATOM 1025 O O . ALA A 1 130 ? -1.483 -9.448 -11.781 1.00 91.06 130 ALA A O 1
ATOM 1026 N N . ILE A 1 131 ? -3.541 -8.575 -12.123 1.00 88.19 131 ILE A N 1
ATOM 1027 C CA . ILE A 1 131 ? -4.068 -9.644 -12.981 1.00 88.19 131 ILE A CA 1
ATOM 1028 C C . ILE A 1 131 ? -3.369 -9.644 -14.342 1.00 88.19 131 ILE A C 1
ATOM 1030 O O . ILE A 1 131 ? -2.902 -10.691 -14.786 1.00 88.19 131 ILE A O 1
ATOM 1034 N N . ALA A 1 132 ? -3.234 -8.478 -14.979 1.00 84.69 132 ALA A N 1
ATOM 1035 C CA . ALA A 1 132 ? -2.557 -8.343 -16.271 1.00 84.69 132 ALA A CA 1
ATOM 1036 C C . ALA A 1 132 ? -1.084 -8.790 -16.228 1.00 84.69 132 ALA A C 1
ATOM 1038 O O . ALA A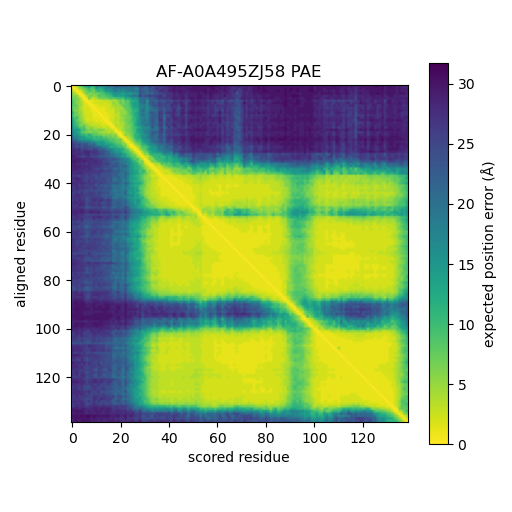 1 132 ? -0.538 -9.230 -17.237 1.00 84.69 132 ALA A O 1
ATOM 1039 N N . SER A 1 133 ? -0.444 -8.706 -15.057 1.00 76.12 133 SER A N 1
ATOM 1040 C CA . SER A 1 133 ? 0.953 -9.116 -14.862 1.00 76.12 133 SER A CA 1
ATOM 1041 C C . SER A 1 133 ? 1.150 -10.636 -14.786 1.00 76.12 133 SER A C 1
ATOM 1043 O O . SER A 1 133 ? 2.290 -11.102 -14.779 1.00 76.12 133 SER A O 1
ATOM 1045 N N . ILE A 1 134 ? 0.072 -11.427 -14.717 1.00 74.56 134 ILE A N 1
ATOM 1046 C CA . ILE A 1 134 ? 0.152 -12.888 -14.655 1.00 74.56 134 ILE A CA 1
ATOM 1047 C C . ILE A 1 134 ? 0.047 -13.453 -16.083 1.00 74.56 134 ILE A C 1
ATOM 1049 O O . ILE A 1 134 ? -1.023 -13.391 -16.690 1.00 74.56 134 ILE A O 1
ATOM 1053 N N . PRO A 1 135 ? 1.129 -14.049 -16.633 1.00 63.31 135 PRO A N 1
ATOM 1054 C CA . PRO A 1 135 ? 1.211 -14.396 -18.058 1.00 63.31 135 PRO A CA 1
ATOM 1055 C C . PRO A 1 135 ? 0.221 -15.472 -18.532 1.00 63.31 135 PRO A C 1
ATOM 1057 O O . PRO A 1 135 ? 0.172 -15.766 -19.719 1.00 63.31 135 PRO A O 1
ATOM 1060 N N . ASN A 1 136 ? -0.523 -16.104 -17.618 1.00 58.03 136 ASN A N 1
ATOM 1061 C CA . ASN A 1 136 ? -1.283 -17.329 -17.873 1.00 58.03 136 ASN A CA 1
ATOM 1062 C C . ASN A 1 136 ? -2.809 -17.161 -17.713 1.00 58.03 136 ASN A C 1
ATOM 1064 O O . ASN A 1 136 ? -3.519 -18.160 -17.618 1.00 58.03 136 ASN A O 1
ATOM 1068 N N . TRP A 1 137 ? -3.313 -15.920 -17.640 1.00 54.25 137 TRP A N 1
ATOM 1069 C CA . TRP A 1 137 ? -4.758 -15.629 -17.545 1.00 54.25 137 TRP A CA 1
ATOM 1070 C C . TRP A 1 137 ? -5.420 -15.155 -18.844 1.00 54.25 137 TRP A C 1
ATOM 1072 O O . TRP A 1 137 ? -6.643 -15.049 -18.880 1.00 54.25 137 TRP A O 1
ATOM 1082 N N . ALA A 1 138 ? -4.659 -14.914 -19.912 1.00 46.22 138 ALA A N 1
ATOM 1083 C CA . ALA A 1 138 ? -5.226 -14.678 -21.237 1.00 46.22 138 ALA A CA 1
ATOM 1084 C C . ALA A 1 138 ? -5.519 -16.034 -21.907 1.00 46.22 138 ALA A C 1
ATOM 1086 O O . ALA A 1 138 ? -4.604 -16.669 -22.430 1.00 46.22 138 ALA A O 1
ATOM 1087 N N . TYR A 1 139 ? -6.772 -16.490 -21.827 1.00 44.81 139 TYR A N 1
ATOM 1088 C CA . TYR A 1 139 ? -7.302 -17.632 -22.585 1.00 44.81 139 TYR A CA 1
ATOM 1089 C C . TYR A 1 139 ? -8.098 -17.147 -23.796 1.00 44.81 139 TYR A C 1
ATOM 1091 O O . TYR A 1 139 ? -8.780 -16.105 -23.660 1.00 44.81 139 TYR A O 1
#

Mean predicted aligned error: 13.01 Å

Solvent-accessible surface area (backbone atoms only — not comparable to full-atom values): 7792 Å² total; per-residue (Å²): 135,86,83,78,78,52,71,66,60,55,52,50,51,51,53,53,47,53,56,52,56,68,73,70,60,84,88,56,76,70,61,58,58,56,51,52,51,45,53,52,50,44,52,52,39,51,56,49,38,72,76,46,73,79,49,54,68,55,44,49,53,37,24,52,46,24,52,76,70,65,40,25,70,62,16,37,55,41,28,52,51,44,49,52,58,50,56,74,64,66,76,77,103,73,80,57,77,65,61,40,53,55,52,18,50,36,25,39,51,32,14,53,21,25,48,75,66,70,36,55,71,62,12,51,57,24,38,52,51,18,54,70,42,43,92,82,73,84,126

Secondary structure (DSSP, 8-state):
------HHHHHHHHHHHHHHHHHS----TTHHHHHHHHHHHHHHHHHHHHH-TT-HHHHHHHHHHHHHTT-HHHHHHHHHHHHHHHHTT--SS-S-HHHHHHHHHHHHHHHHHHHHTT-HHHHHHHHHHHHHT-TT---

Nearest PDB structures (foldseek):
  3esk-assembly1_A  TM=8.503E-01  e=3.737E-03  Homo sapiens
  2j9q-assembly1_B  TM=8.349E-01  e=1.091E-01  Homo sapiens
  8q9t-assembly1_E  TM=8.226E-01  e=1.208E-01  Saccharomyces cerevisiae
  4buj-assembly2_F  TM=8.270E-01  e=3.033E-01  Saccharomyces cerevisiae S288C
  1zu2-assembly1_A  TM=4.629E-01  e=1.091E-01  Arabidopsis thaliana

Sequence (139 aa):
MVRKLSYYAVVLVALVGYHLTLWQVPVAFCQETDAADLTARIRAYKAELAVDGTRVETRLQLAKAYLQIEAYTEAVDEYHRIITSMEAKAVPENESPKHNSDISTAYHGLGLAYTGLEKFEEAVAAYERAIASIPNWAY

pLDDT: mean 79.92, std 17.56, range [38.72, 98.69]